Protein AF-A0AAX1XFW9-F1 (afdb_monomer)

Mean predicted aligned error: 7.11 Å

Sequence (171 aa):
MSIEESLFKTEEEKEMAAGIVKSFIKSVIGYGGVDIKGLSDEEASVKIKEYLEEFLNSEQEINMIIDHKDTLLEEARRLVSENKTDLALVTYATWWEHWINGVLESKLYRKEITGKEFKQVITSLNNRAKTSWFLKLIELPPFDKTHLEVMTKLAEKRNSFVHYKYPYIPI

Organism: NCBI:txid50719

Structure (mmCIF, N/CA/C/O backbone):
data_AF-A0AAX1XFW9-F1
#
_entry.id   AF-A0AAX1XFW9-F1
#
loop_
_atom_site.group_PDB
_atom_site.id
_atom_site.type_symbol
_atom_site.label_atom_id
_atom_site.label_alt_id
_atom_site.label_comp_id
_atom_site.label_asym_id
_atom_site.label_entity_id
_atom_site.label_seq_id
_atom_site.pdbx_PDB_ins_code
_atom_site.Cartn_x
_atom_site.Cartn_y
_atom_site.Cartn_z
_atom_site.occupancy
_atom_site.B_iso_or_equiv
_atom_site.auth_seq_id
_atom_site.auth_comp_id
_atom_site.auth_asym_id
_atom_site.auth_atom_id
_atom_site.pdbx_PDB_model_num
ATOM 1 N N . MET A 1 1 ? -30.969 30.687 12.385 1.00 38.41 1 MET A N 1
ATOM 2 C CA . MET A 1 1 ? -30.525 30.704 10.975 1.00 38.41 1 MET A CA 1
ATOM 3 C C . MET A 1 1 ? -29.592 29.524 10.796 1.00 38.41 1 MET A C 1
ATOM 5 O O . MET A 1 1 ? -28.480 29.580 11.298 1.00 38.41 1 MET A O 1
ATOM 9 N N . SER A 1 2 ? -30.089 28.423 10.230 1.00 43.78 2 SER A N 1
ATOM 10 C CA . SER A 1 2 ? -29.329 27.183 10.051 1.00 43.78 2 SER A CA 1
ATOM 11 C C . SER A 1 2 ? -28.334 27.351 8.906 1.00 43.78 2 SER A C 1
ATOM 13 O O . SER A 1 2 ? -28.733 27.439 7.747 1.00 43.78 2 SER A O 1
ATOM 15 N N . ILE A 1 3 ? -27.045 27.403 9.231 1.00 45.72 3 ILE A N 1
ATOM 16 C CA . ILE A 1 3 ? -25.953 27.311 8.256 1.00 45.72 3 ILE A CA 1
ATOM 17 C C . ILE A 1 3 ? -25.759 25.825 7.922 1.00 45.72 3 ILE A C 1
ATOM 19 O O . ILE A 1 3 ? -24.734 25.229 8.213 1.00 45.72 3 ILE A O 1
ATOM 23 N N . GLU A 1 4 ? -26.793 25.210 7.362 1.00 49.50 4 GLU A N 1
ATOM 24 C CA . GLU A 1 4 ? -26.686 23.934 6.652 1.00 49.50 4 GLU A CA 1
ATOM 25 C C . GLU A 1 4 ? -27.139 24.183 5.211 1.00 49.50 4 GLU A C 1
ATOM 27 O O . GLU A 1 4 ? -27.990 23.499 4.650 1.00 49.50 4 GLU A O 1
ATOM 32 N N . GLU A 1 5 ? -26.573 25.222 4.587 1.00 56.88 5 GLU A N 1
ATOM 33 C CA . GLU A 1 5 ? -26.343 25.104 3.153 1.00 56.88 5 GLU A CA 1
ATOM 34 C C . GLU A 1 5 ? -25.437 23.889 2.981 1.00 56.88 5 GLU A C 1
ATOM 36 O O . GLU A 1 5 ? -24.389 23.812 3.621 1.00 56.88 5 GLU A O 1
ATOM 41 N N . SER A 1 6 ? -25.868 22.925 2.169 1.00 64.75 6 SER A N 1
ATOM 42 C CA . SER A 1 6 ? -25.062 21.752 1.851 1.00 64.75 6 SER A CA 1
ATOM 43 C C . SER A 1 6 ? -23.637 22.197 1.509 1.00 64.75 6 SER A C 1
ATOM 45 O O . SER A 1 6 ? -23.433 22.933 0.541 1.00 64.75 6 SER A O 1
ATOM 47 N N . LEU A 1 7 ? -22.668 21.786 2.337 1.00 71.38 7 LEU A N 1
ATOM 48 C CA . LEU A 1 7 ? -21.240 22.078 2.155 1.00 71.38 7 LEU A CA 1
ATOM 49 C C . LEU A 1 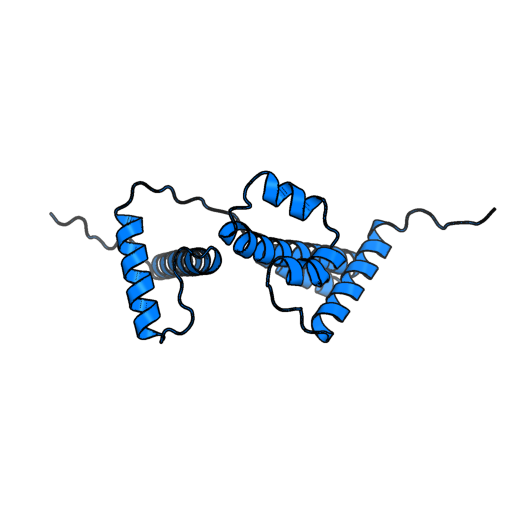7 ? -20.735 21.630 0.772 1.00 71.38 7 LEU A C 1
ATOM 51 O O . LEU A 1 7 ? -19.746 22.170 0.289 1.00 71.38 7 LEU A O 1
ATOM 55 N N . PHE A 1 8 ? -21.436 20.684 0.140 1.00 83.44 8 PHE A N 1
ATOM 56 C CA . PHE A 1 8 ? -21.168 20.163 -1.196 1.00 83.44 8 PHE A CA 1
ATOM 57 C C . PHE A 1 8 ? -22.325 20.537 -2.130 1.00 83.44 8 PHE A C 1
ATOM 59 O O . PHE A 1 8 ? -23.408 19.949 -2.095 1.00 83.44 8 PHE A O 1
ATOM 66 N N . LYS A 1 9 ? -22.100 21.551 -2.959 1.00 85.56 9 LYS A N 1
ATOM 67 C CA . LYS A 1 9 ? -23.082 22.146 -3.868 1.00 85.56 9 LYS A CA 1
ATOM 68 C C . LYS A 1 9 ? -23.113 21.438 -5.224 1.00 85.56 9 LYS A C 1
ATOM 70 O O . LYS A 1 9 ? -24.143 21.489 -5.897 1.00 85.56 9 LYS A O 1
ATOM 75 N N . THR A 1 10 ? -22.033 20.764 -5.618 1.00 90.88 10 THR A N 1
ATOM 76 C CA . THR A 1 10 ? -21.936 20.018 -6.884 1.00 90.88 10 THR A CA 1
ATOM 77 C C . THR A 1 10 ? -21.840 18.504 -6.665 1.00 90.88 10 THR A C 1
ATOM 79 O O . THR A 1 10 ? -21.495 18.035 -5.581 1.00 90.88 10 THR A O 1
ATOM 82 N N . GLU A 1 11 ? -22.148 17.713 -7.698 1.00 88.81 11 GLU A N 1
ATOM 83 C CA . GLU A 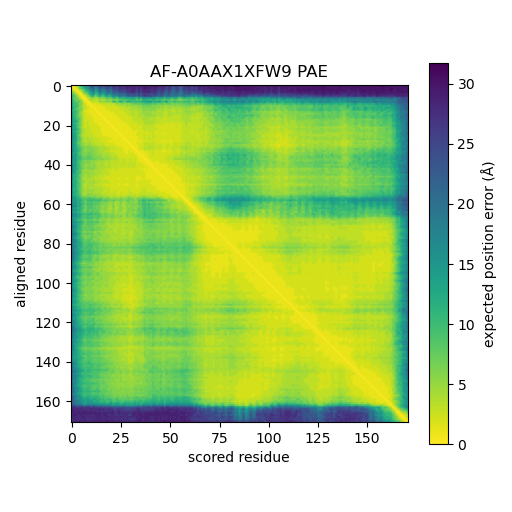1 11 ? -21.918 16.259 -7.654 1.00 88.81 11 GLU A CA 1
ATOM 84 C C . GLU A 1 11 ? -20.423 15.919 -7.580 1.00 88.81 11 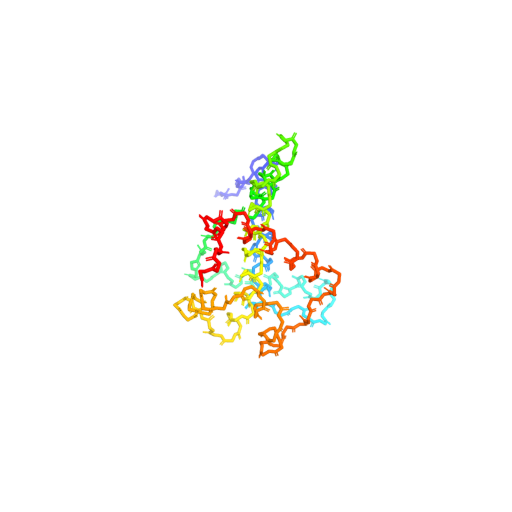GLU A C 1
ATOM 86 O O . GLU A 1 11 ? -20.044 15.014 -6.847 1.00 88.81 11 GLU A O 1
ATOM 91 N N . GLU A 1 12 ? -19.564 16.701 -8.238 1.00 89.06 12 GLU A N 1
ATOM 92 C CA . GLU A 1 12 ? -18.104 16.548 -8.165 1.00 89.06 12 GLU A CA 1
ATOM 93 C C . GLU A 1 12 ? -17.583 16.721 -6.726 1.00 89.06 12 GLU A C 1
ATOM 95 O O . GLU A 1 12 ? -16.775 15.929 -6.242 1.00 89.06 12 GLU A O 1
ATOM 100 N N . GLU A 1 13 ? -18.102 17.708 -5.993 1.00 88.88 13 GLU A N 1
ATOM 101 C CA . GLU A 1 13 ? -17.765 17.934 -4.585 1.00 88.88 13 GLU A CA 1
ATOM 102 C C . GLU A 1 13 ? -18.219 16.770 -3.687 1.00 88.88 13 GLU A C 1
ATOM 104 O O . GLU A 1 13 ? -17.491 16.363 -2.777 1.00 88.88 13 GLU A O 1
ATOM 109 N N . LYS A 1 14 ? -19.395 16.186 -3.958 1.00 88.81 14 LYS A N 1
ATOM 110 C CA . LYS A 1 14 ? -19.887 15.000 -3.236 1.00 88.81 14 LYS A CA 1
ATOM 111 C C . LYS A 1 14 ? -19.049 13.760 -3.536 1.00 88.81 14 LYS A C 1
ATOM 113 O O . LYS A 1 14 ? -18.741 12.999 -2.618 1.00 88.81 14 LYS A O 1
ATOM 118 N N . GLU A 1 15 ? -18.663 13.555 -4.794 1.00 89.94 15 GLU A N 1
ATOM 119 C CA . GLU A 1 15 ? -17.778 12.459 -5.199 1.00 89.94 15 GLU A CA 1
ATOM 120 C C . GLU A 1 15 ? -16.405 12.581 -4.533 1.00 89.94 15 GLU A C 1
ATOM 122 O O . GLU A 1 15 ? -15.885 11.598 -3.995 1.00 89.94 15 GLU A O 1
ATOM 127 N N . MET A 1 16 ? -15.850 13.795 -4.483 1.00 87.62 16 MET A N 1
ATOM 128 C CA . MET A 1 16 ? -14.600 14.078 -3.780 1.00 87.62 16 MET A CA 1
ATOM 129 C C . MET A 1 16 ? -14.715 13.758 -2.283 1.00 87.62 16 MET A C 1
ATOM 131 O O . MET A 1 16 ? -13.863 13.050 -1.738 1.00 87.62 16 MET A O 1
ATOM 135 N N . ALA A 1 17 ? -15.786 14.206 -1.622 1.00 89.50 17 ALA A N 1
ATOM 136 C CA . ALA A 1 17 ? -16.035 13.914 -0.210 1.00 89.50 17 ALA A CA 1
ATOM 137 C C . ALA A 1 17 ? -16.149 12.404 0.056 1.00 89.50 17 ALA A C 1
ATOM 139 O O . ALA A 1 17 ? -15.506 11.877 0.969 1.00 89.50 17 ALA A O 1
ATOM 140 N N . ALA A 1 18 ? -16.899 11.681 -0.780 1.00 89.88 18 ALA A N 1
ATOM 141 C CA . ALA A 1 18 ? -17.015 10.228 -0.696 1.00 89.88 18 ALA A CA 1
ATOM 142 C C . ALA A 1 18 ? -15.655 9.531 -0.890 1.00 89.88 18 ALA A C 1
ATOM 144 O O . ALA A 1 18 ? -15.343 8.563 -0.190 1.00 89.88 18 ALA A O 1
ATOM 145 N N . GLY A 1 19 ? -14.817 10.038 -1.799 1.00 89.75 19 GLY A N 1
ATOM 146 C CA . GLY A 1 19 ? -13.451 9.562 -2.018 1.00 89.75 19 GLY A CA 1
ATOM 147 C C . GLY A 1 19 ? -12.546 9.731 -0.792 1.00 89.75 19 GLY A C 1
ATOM 148 O O . GLY A 1 19 ? -11.804 8.806 -0.440 1.00 89.75 19 GLY A O 1
ATOM 149 N N . ILE A 1 20 ? -12.647 10.874 -0.105 1.00 89.06 20 ILE A N 1
ATOM 150 C CA . ILE A 1 20 ? -11.911 11.154 1.137 1.00 89.06 20 ILE A CA 1
ATOM 151 C C . ILE A 1 20 ? -12.368 10.208 2.250 1.00 89.06 20 ILE A C 1
ATOM 153 O O . ILE A 1 20 ? -11.534 9.524 2.846 1.00 89.06 20 ILE A O 1
ATOM 157 N N . VAL A 1 21 ? -13.680 10.090 2.481 1.00 90.69 21 VAL A N 1
ATOM 158 C CA . VAL A 1 21 ? -14.246 9.198 3.510 1.00 90.69 21 VAL A CA 1
ATOM 159 C C . VAL A 1 21 ? -13.839 7.747 3.256 1.00 90.69 21 VAL A C 1
ATOM 161 O O . VAL A 1 21 ? -13.377 7.055 4.162 1.00 90.69 21 VAL A O 1
ATOM 164 N N . LYS A 1 22 ? -13.919 7.283 2.005 1.00 92.19 22 LYS A N 1
ATOM 165 C CA . LYS A 1 22 ? -13.488 5.933 1.621 1.00 92.19 22 LYS A CA 1
ATOM 166 C C . LYS A 1 22 ? -12.004 5.696 1.907 1.00 92.19 22 LYS A C 1
ATOM 168 O O . LYS A 1 22 ? -11.640 4.618 2.378 1.00 92.19 22 LYS A O 1
ATOM 173 N N . SER A 1 23 ? -11.148 6.671 1.608 1.00 90.00 23 SER A N 1
ATOM 174 C CA . SER A 1 23 ? -9.708 6.583 1.880 1.00 90.00 23 SER A CA 1
ATOM 175 C C . SER A 1 23 ? -9.419 6.553 3.379 1.00 90.00 23 SER A C 1
ATOM 177 O O . SER A 1 23 ? -8.624 5.728 3.830 1.00 90.00 23 SER A O 1
ATOM 179 N N . PHE A 1 24 ? -10.127 7.373 4.157 1.00 91.12 24 PHE A N 1
ATOM 180 C CA . PHE A 1 24 ? -10.032 7.382 5.612 1.00 91.12 24 PHE A CA 1
ATOM 181 C C . PHE A 1 24 ? -10.425 6.026 6.215 1.00 91.12 24 PHE A C 1
ATOM 183 O O . PHE A 1 24 ? -9.632 5.430 6.939 1.00 91.12 24 PHE A O 1
ATOM 190 N N . ILE A 1 25 ? -11.586 5.476 5.836 1.00 92.88 25 ILE A N 1
ATOM 191 C CA . ILE A 1 25 ? -12.070 4.168 6.316 1.00 92.88 25 ILE A CA 1
ATOM 192 C C . ILE A 1 25 ? -11.056 3.057 6.014 1.00 92.88 25 ILE A C 1
ATOM 194 O O . ILE A 1 25 ? -10.714 2.265 6.894 1.00 92.88 25 ILE A O 1
ATOM 198 N N . LYS A 1 26 ? -10.530 3.009 4.782 1.00 91.38 26 LYS A N 1
ATOM 199 C CA . LYS A 1 26 ? -9.490 2.038 4.405 1.00 91.38 26 LYS A CA 1
ATOM 200 C C . LYS A 1 26 ? -8.255 2.152 5.293 1.00 91.38 26 LYS A C 1
ATOM 202 O O . LYS A 1 26 ? -7.702 1.127 5.686 1.00 91.38 26 LYS A O 1
ATOM 207 N N . SER A 1 27 ? -7.834 3.379 5.592 1.00 90.38 27 SER A N 1
ATOM 208 C CA . SER A 1 27 ? -6.683 3.648 6.448 1.00 90.38 27 SER A CA 1
ATOM 209 C C . SER A 1 27 ? -6.939 3.150 7.871 1.00 90.38 27 SER A C 1
ATOM 211 O O . SER A 1 27 ? -6.193 2.313 8.371 1.00 90.38 27 SER A O 1
ATOM 213 N N . VAL A 1 28 ? -8.056 3.549 8.484 1.00 91.12 28 VAL A N 1
ATOM 214 C CA . VAL A 1 28 ? -8.447 3.130 9.840 1.00 91.12 28 VAL A CA 1
ATOM 215 C C . VAL A 1 28 ? -8.475 1.609 9.975 1.00 91.12 28 VAL A C 1
ATOM 217 O O . VAL A 1 28 ? -7.893 1.055 10.909 1.00 91.12 28 VAL A O 1
ATOM 220 N N . ILE A 1 29 ? -9.087 0.912 9.015 1.00 92.44 29 ILE A N 1
ATOM 221 C CA . ILE A 1 29 ? -9.103 -0.554 8.997 1.00 92.44 29 ILE A CA 1
ATOM 222 C C . ILE A 1 29 ? -7.683 -1.101 8.827 1.00 92.44 29 ILE A C 1
ATOM 224 O O . ILE A 1 29 ? -7.281 -2.012 9.548 1.00 92.44 29 ILE A O 1
ATOM 228 N N . GLY A 1 30 ? -6.904 -0.558 7.888 1.00 89.50 30 GLY A N 1
ATOM 229 C CA . GLY A 1 30 ? -5.542 -0.994 7.572 1.00 89.50 30 GLY A CA 1
ATOM 230 C C . GLY A 1 30 ? -4.585 -0.888 8.760 1.00 89.50 30 GLY A C 1
ATOM 231 O O . GLY A 1 30 ? -3.918 -1.870 9.100 1.00 89.50 30 GLY A O 1
ATOM 232 N N . TYR A 1 31 ? -4.586 0.246 9.453 1.00 90.12 31 TYR A N 1
ATOM 233 C CA . TYR A 1 31 ? -3.756 0.497 10.635 1.00 90.12 31 TYR A CA 1
ATOM 234 C C . TYR A 1 31 ? -4.322 -0.121 11.922 1.00 90.12 31 TYR A C 1
ATOM 236 O O . TYR A 1 31 ? -3.626 -0.160 12.931 1.00 90.12 31 TYR A O 1
ATOM 244 N N . GLY A 1 32 ? -5.528 -0.698 11.877 1.00 89.38 32 GLY A N 1
ATOM 245 C CA . GLY A 1 32 ? -6.120 -1.434 12.995 1.00 89.38 32 GLY A CA 1
ATOM 246 C C . GLY A 1 32 ? -6.897 -0.573 13.990 1.00 89.38 32 GLY A C 1
ATOM 247 O O . GLY A 1 32 ? -7.212 -1.066 15.067 1.00 89.38 32 GLY A O 1
ATOM 248 N N . GLY A 1 33 ? -7.235 0.670 13.633 1.00 88.62 33 GLY A N 1
ATOM 249 C CA . GLY A 1 33 ? -8.136 1.513 14.425 1.00 88.62 33 GLY A CA 1
ATOM 250 C C . GLY A 1 33 ? -9.549 0.931 14.524 1.00 88.62 33 GLY A C 1
ATOM 251 O O . GLY A 1 33 ? -10.204 1.084 15.548 1.00 88.62 33 GLY A O 1
ATOM 252 N N . VAL A 1 34 ? -9.986 0.183 13.503 1.00 92.88 34 VAL A N 1
ATOM 253 C CA . VAL A 1 34 ? -11.220 -0.615 13.539 1.00 92.88 34 VAL A CA 1
ATOM 254 C C . VAL A 1 34 ? -10.929 -2.039 13.075 1.00 92.88 34 VAL A C 1
ATOM 256 O O . VAL A 1 34 ? -10.500 -2.263 11.942 1.00 92.88 34 VAL A O 1
ATOM 259 N N . ASP A 1 35 ? -11.196 -3.017 13.944 1.00 92.50 35 ASP A N 1
ATOM 260 C CA . ASP A 1 35 ? -11.175 -4.432 13.566 1.00 92.50 35 ASP A CA 1
ATOM 261 C C . ASP A 1 35 ? -12.537 -4.868 13.017 1.00 92.50 35 ASP A C 1
ATOM 263 O O . ASP A 1 35 ? -13.534 -4.864 13.744 1.00 92.50 35 ASP A O 1
ATOM 267 N N . ILE A 1 36 ? -12.556 -5.250 11.741 1.00 93.25 36 ILE A N 1
ATOM 268 C CA . ILE A 1 36 ? -13.742 -5.732 11.021 1.00 93.25 36 ILE A CA 1
ATOM 269 C C . ILE A 1 36 ? -13.725 -7.249 10.793 1.00 93.25 36 ILE A C 1
ATOM 271 O O . ILE A 1 36 ? -14.595 -7.794 10.116 1.00 93.25 36 ILE A O 1
ATOM 275 N N . LYS A 1 37 ? -12.704 -7.958 11.288 1.00 91.38 37 LYS A N 1
ATOM 276 C CA . LYS A 1 37 ? -12.531 -9.376 10.982 1.00 91.38 37 LYS A CA 1
ATOM 277 C C . LYS A 1 37 ? -13.655 -10.211 11.600 1.00 91.38 37 LYS A C 1
ATOM 279 O O . LYS A 1 37 ? -13.854 -10.200 12.808 1.00 91.38 37 LYS A O 1
ATOM 284 N N . GLY A 1 38 ? -14.318 -11.010 10.763 1.00 93.31 38 GLY A N 1
ATOM 285 C CA . GLY A 1 38 ? -15.386 -11.917 11.192 1.00 93.31 38 GLY A CA 1
ATOM 286 C C . GLY A 1 38 ? -16.745 -11.247 11.402 1.00 93.31 38 GLY A C 1
ATOM 287 O O . GLY A 1 38 ? -17.663 -11.931 11.839 1.00 93.31 38 GLY A O 1
ATOM 288 N N . LEU A 1 39 ? -16.867 -9.955 11.087 1.00 95.25 39 LEU A N 1
ATOM 289 C CA . LEU A 1 39 ? -18.134 -9.227 11.103 1.00 95.25 39 LEU A CA 1
ATOM 290 C C . LEU A 1 39 ? -18.858 -9.363 9.757 1.00 95.25 39 LEU A C 1
ATOM 292 O O . LEU A 1 39 ? -18.216 -9.520 8.715 1.00 95.25 39 LEU A O 1
ATOM 296 N N . SER A 1 40 ? -20.185 -9.273 9.790 1.00 96.50 40 SER A N 1
ATOM 297 C CA . SER A 1 40 ? -21.012 -8.989 8.611 1.00 96.50 40 SER A CA 1
ATOM 298 C C . SER A 1 40 ? -20.805 -7.555 8.110 1.00 96.50 40 SER A C 1
ATOM 300 O O . SER A 1 40 ? -20.247 -6.708 8.815 1.00 96.50 40 SER A O 1
ATOM 302 N N . ASP A 1 41 ? -21.273 -7.266 6.895 1.00 94.06 41 ASP A N 1
ATOM 303 C CA . ASP A 1 41 ? -21.177 -5.926 6.307 1.00 94.06 41 ASP A CA 1
ATOM 304 C C . ASP A 1 41 ? -21.955 -4.892 7.1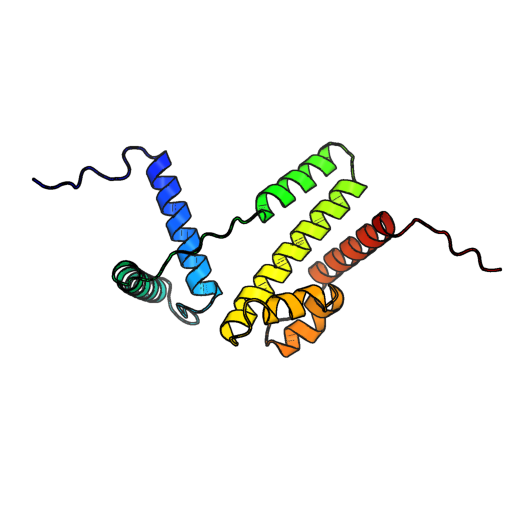41 1.00 94.06 41 ASP A C 1
ATOM 306 O O . ASP A 1 41 ? -21.485 -3.766 7.334 1.00 94.06 41 ASP A O 1
ATOM 310 N N . GLU A 1 42 ? -23.109 -5.274 7.696 1.00 95.81 42 GLU A N 1
ATOM 311 C CA . GLU A 1 42 ? -23.909 -4.429 8.582 1.00 95.81 42 GLU A CA 1
ATOM 312 C C . GLU A 1 42 ? -23.176 -4.126 9.897 1.00 95.81 42 GLU A C 1
ATOM 314 O O . GLU A 1 42 ? -23.064 -2.964 10.290 1.00 95.81 42 GLU A O 1
ATOM 319 N N . GLU A 1 43 ? -22.623 -5.147 10.558 1.00 95.81 43 GLU A N 1
ATOM 320 C CA . GLU A 1 43 ? -21.872 -4.988 11.812 1.00 95.81 43 GLU A CA 1
ATOM 321 C C . GLU A 1 43 ? -20.601 -4.152 11.615 1.00 95.81 43 GLU A C 1
ATOM 323 O O . GLU A 1 43 ? -20.300 -3.264 12.417 1.00 95.81 43 GLU A O 1
ATOM 328 N N . ALA A 1 44 ? -19.865 -4.398 10.527 1.00 94.50 44 ALA A N 1
ATOM 329 C CA . ALA A 1 44 ? -18.695 -3.606 10.172 1.00 94.50 44 ALA A CA 1
ATOM 330 C C . ALA A 1 44 ? -19.072 -2.139 9.924 1.00 94.50 44 ALA A C 1
ATOM 332 O O . ALA A 1 44 ? -18.374 -1.239 10.393 1.00 94.50 44 ALA A O 1
ATOM 333 N N . SER A 1 45 ? -20.192 -1.891 9.240 1.00 94.12 45 SER A N 1
ATOM 334 C CA . SER A 1 45 ? -20.683 -0.538 8.958 1.00 94.12 45 SER A CA 1
ATOM 335 C C . SER A 1 45 ? -21.038 0.228 10.231 1.00 94.12 45 SER A C 1
ATOM 337 O O . SER A 1 45 ? -20.666 1.396 10.353 1.00 94.12 45 SER A O 1
ATOM 339 N N . VAL A 1 46 ? -21.705 -0.420 11.194 1.00 95.94 46 VAL A N 1
ATOM 340 C CA . VAL A 1 46 ? -22.008 0.185 12.504 1.00 95.94 46 VAL A CA 1
ATOM 341 C C . VAL A 1 46 ? -20.717 0.577 13.219 1.00 95.94 46 VAL A C 1
ATOM 343 O O . VAL A 1 46 ? -20.551 1.735 13.590 1.00 95.94 46 VAL A O 1
ATOM 346 N N . LYS A 1 47 ? -19.758 -0.347 13.312 1.00 95.62 47 LYS A N 1
ATOM 347 C CA . LYS A 1 47 ? -18.494 -0.118 14.022 1.00 95.62 47 LYS A CA 1
ATOM 348 C C . LYS A 1 47 ? -17.635 0.980 13.387 1.00 95.62 47 LYS A C 1
ATOM 350 O O . LYS A 1 47 ? -17.003 1.768 14.083 1.00 95.62 47 LYS A O 1
ATOM 355 N N . ILE A 1 48 ? -17.608 1.046 12.054 1.00 95.25 48 ILE A N 1
ATOM 356 C CA . ILE A 1 48 ? -16.926 2.122 11.322 1.00 95.25 48 ILE A CA 1
ATOM 357 C C . ILE A 1 48 ? -17.591 3.467 11.618 1.00 95.25 48 ILE A C 1
ATOM 359 O O . ILE A 1 48 ? -16.890 4.455 11.824 1.00 95.25 48 ILE A O 1
ATOM 363 N N . LYS A 1 49 ? -18.927 3.517 11.644 1.00 94.06 49 LYS A N 1
ATOM 364 C CA . LYS A 1 49 ? -19.668 4.746 11.930 1.00 94.06 49 LYS A CA 1
ATOM 365 C C . LYS A 1 49 ? -19.401 5.251 13.349 1.00 94.06 49 LYS A C 1
ATOM 367 O O . LYS A 1 49 ? -19.106 6.430 13.501 1.00 94.06 49 LYS A O 1
ATOM 372 N N . GLU A 1 50 ? -19.446 4.370 14.345 1.00 94.38 50 GLU A N 1
ATOM 373 C CA . GLU A 1 50 ? -19.120 4.705 15.739 1.00 94.38 50 GLU A CA 1
ATOM 374 C C . GLU A 1 50 ? -17.710 5.300 15.847 1.00 94.38 50 GLU A C 1
ATOM 376 O O . GLU A 1 50 ? -17.534 6.385 16.394 1.00 94.38 50 GLU A O 1
ATOM 381 N N . TYR A 1 51 ? -16.718 4.657 15.219 1.00 93.62 51 TYR A N 1
ATOM 382 C CA . TYR A 1 51 ? -15.350 5.175 15.185 1.00 93.62 51 TYR A CA 1
ATOM 383 C C . TYR A 1 51 ? -15.253 6.552 14.513 1.00 93.62 51 TYR A C 1
ATOM 385 O O . TYR A 1 51 ? -14.524 7.422 14.982 1.00 93.62 51 TYR A O 1
ATOM 393 N N . LEU A 1 52 ? -15.966 6.768 13.401 1.00 91.44 52 LEU A N 1
ATOM 394 C CA . LEU A 1 52 ? -15.979 8.062 12.713 1.00 91.44 52 LEU A CA 1
ATOM 395 C C . LEU A 1 52 ? -16.584 9.160 13.590 1.00 91.44 52 LEU A C 1
ATOM 397 O O . LEU A 1 52 ? -16.043 10.260 13.629 1.00 91.44 52 LEU A O 1
ATOM 401 N N . GLU A 1 53 ? -17.681 8.876 14.290 1.00 92.19 53 GLU A N 1
ATOM 402 C CA . GLU A 1 53 ? -18.310 9.825 15.210 1.00 92.19 53 GLU A CA 1
ATOM 403 C C . GLU A 1 53 ? -17.379 10.160 16.383 1.00 92.19 53 GLU A C 1
ATOM 405 O O . GLU A 1 53 ? -17.208 11.333 16.710 1.00 92.19 53 GLU A O 1
ATOM 410 N N . GLU A 1 54 ? -16.715 9.167 16.978 1.00 92.25 54 GLU A N 1
ATOM 411 C CA . GLU A 1 54 ? -15.706 9.395 18.019 1.00 92.25 54 GLU A CA 1
ATOM 412 C C . GLU A 1 54 ? -14.530 10.231 17.504 1.00 92.25 54 GLU A C 1
ATOM 414 O O . GLU A 1 54 ? -14.120 11.192 18.154 1.00 92.25 54 GLU A O 1
ATOM 419 N N . PHE A 1 55 ? -14.020 9.907 16.314 1.00 90.69 55 PHE A N 1
ATOM 420 C CA . PHE A 1 55 ? -12.919 10.631 15.688 1.00 90.69 55 PHE A CA 1
ATOM 421 C C . PHE A 1 55 ? -13.281 12.094 15.406 1.00 90.69 55 PHE A C 1
ATOM 423 O O . PHE A 1 55 ? -12.505 12.986 15.740 1.00 90.69 55 PHE A O 1
ATOM 430 N N . LEU A 1 56 ? -14.466 12.358 14.847 1.00 89.00 56 LEU A N 1
ATOM 431 C CA . LEU A 1 56 ? -14.947 13.715 14.556 1.00 89.00 56 LEU A CA 1
ATOM 432 C C . LEU A 1 56 ? -15.151 14.561 15.818 1.00 89.00 56 LEU A C 1
ATOM 434 O O . LEU A 1 56 ? -15.008 15.779 15.764 1.00 89.00 56 LEU A O 1
ATOM 438 N N . ASN A 1 57 ? -15.485 13.922 16.941 1.00 91.38 57 ASN A N 1
ATOM 439 C CA . ASN A 1 57 ? -15.611 14.579 18.242 1.00 91.38 57 ASN A CA 1
ATOM 440 C C . ASN A 1 57 ? -14.275 14.680 18.998 1.00 91.38 57 ASN A C 1
ATOM 442 O O . ASN A 1 57 ? -14.220 15.278 20.073 1.00 91.38 57 ASN A O 1
ATOM 446 N N . SER A 1 58 ? -13.208 14.085 18.466 1.00 89.12 58 SER A N 1
ATOM 447 C CA . SER A 1 58 ? -11.871 14.155 19.043 1.00 89.12 58 SER A CA 1
ATOM 448 C C . SER A 1 58 ? -11.093 15.360 18.506 1.00 89.12 58 SER A C 1
ATOM 450 O O . SER A 1 58 ? -11.329 15.830 17.398 1.00 89.12 58 SER A O 1
ATOM 452 N N . GLU A 1 59 ? -10.102 15.832 19.264 1.00 86.62 59 GLU A N 1
ATOM 453 C CA . GLU A 1 59 ? -9.139 16.844 18.793 1.00 86.62 59 GLU A CA 1
ATOM 454 C C . GLU A 1 59 ? -7.979 16.219 17.987 1.00 86.62 59 GLU A C 1
ATOM 456 O O . GLU A 1 59 ? -6.902 16.804 17.876 1.00 86.62 59 GLU A O 1
ATOM 461 N N . GLN A 1 60 ? -8.147 14.999 17.461 1.00 82.44 60 GLN A N 1
ATOM 462 C CA . GLN A 1 60 ? -7.086 14.330 16.713 1.00 82.44 60 GLN A CA 1
ATOM 463 C C . GLN A 1 60 ? -6.869 14.982 15.345 1.00 82.44 60 GLN A C 1
ATOM 465 O O . GLN A 1 60 ? -7.801 15.219 14.579 1.00 82.44 60 GLN A O 1
ATOM 470 N N . GLU A 1 61 ? -5.604 15.227 15.010 1.00 80.44 61 GLU A N 1
ATOM 471 C CA . GLU A 1 61 ? -5.232 15.797 13.719 1.00 80.44 61 GLU A CA 1
ATOM 472 C C . GLU A 1 61 ? -5.268 14.747 12.598 1.00 80.44 61 GLU A C 1
ATOM 474 O O . GLU A 1 61 ? -4.779 13.621 12.736 1.00 80.44 61 GLU A O 1
ATOM 479 N N . ILE A 1 62 ? -5.798 15.145 11.438 1.00 80.94 62 ILE A N 1
ATOM 480 C CA . ILE A 1 62 ? -5.744 14.340 10.216 1.00 80.94 62 ILE A CA 1
ATOM 481 C C . ILE A 1 62 ? -4.386 14.552 9.546 1.00 80.94 62 ILE A C 1
ATOM 483 O O . ILE A 1 62 ? -4.109 15.609 8.980 1.00 80.94 62 ILE A O 1
ATOM 487 N N . ASN A 1 63 ? -3.564 13.505 9.533 1.00 79.12 63 ASN A N 1
ATOM 488 C CA . ASN A 1 63 ? -2.327 13.484 8.761 1.00 79.12 63 ASN A CA 1
ATOM 489 C C . ASN A 1 63 ? -2.597 13.005 7.330 1.00 79.12 63 ASN A C 1
ATOM 491 O O . ASN A 1 63 ? -2.861 11.825 7.096 1.00 79.12 63 ASN A O 1
ATOM 495 N N . MET A 1 64 ? -2.515 13.918 6.360 1.00 78.44 64 MET A N 1
ATOM 496 C CA . MET A 1 64 ? -2.645 13.578 4.942 1.00 78.44 64 MET A CA 1
ATOM 497 C C . MET A 1 64 ? -1.310 13.093 4.367 1.00 78.44 64 MET A C 1
ATOM 499 O O . MET A 1 64 ? -0.299 13.790 4.442 1.00 78.44 64 MET A O 1
ATOM 503 N N . ILE A 1 65 ? -1.325 11.913 3.746 1.00 79.88 65 ILE A N 1
ATOM 504 C CA . ILE A 1 65 ? -0.181 11.338 3.029 1.00 79.88 65 ILE A CA 1
ATOM 505 C C . ILE A 1 65 ? -0.516 11.316 1.539 1.00 79.88 65 ILE A C 1
ATOM 507 O O . ILE A 1 65 ? -1.576 10.834 1.142 1.00 79.88 65 ILE A O 1
ATOM 511 N N . ILE A 1 66 ? 0.395 11.826 0.710 1.00 78.69 66 ILE A N 1
ATOM 512 C CA . ILE A 1 66 ? 0.243 11.792 -0.746 1.00 78.69 66 ILE A CA 1
ATOM 513 C C . ILE A 1 66 ? 0.675 10.417 -1.256 1.00 78.69 66 ILE A C 1
ATOM 515 O O . ILE A 1 66 ? 1.829 10.013 -1.102 1.00 78.69 66 ILE A O 1
ATOM 519 N N . ASP A 1 67 ? -0.259 9.704 -1.879 1.00 82.06 67 ASP A N 1
ATOM 520 C CA . ASP A 1 67 ? -0.017 8.402 -2.487 1.00 82.06 67 ASP A CA 1
ATOM 521 C C . ASP A 1 67 ? 0.309 8.546 -3.979 1.00 82.06 67 ASP A C 1
ATOM 523 O O . ASP A 1 67 ? -0.550 8.873 -4.792 1.00 82.06 67 ASP A O 1
ATOM 527 N N . HIS A 1 68 ? 1.559 8.275 -4.353 1.00 86.25 68 HIS A N 1
ATOM 528 C CA . HIS A 1 68 ? 2.007 8.342 -5.747 1.00 86.25 68 HIS A CA 1
ATOM 529 C C . HIS A 1 68 ? 1.851 7.021 -6.514 1.00 86.25 68 HIS A C 1
ATOM 531 O O . HIS A 1 68 ? 2.303 6.925 -7.657 1.00 86.25 68 HIS A O 1
ATOM 537 N N . LYS A 1 69 ? 1.256 5.976 -5.916 1.00 90.38 69 LYS A N 1
ATOM 538 C CA . LYS A 1 69 ? 1.154 4.659 -6.564 1.00 90.38 69 LYS A CA 1
ATOM 539 C C . LYS A 1 69 ? 0.392 4.722 -7.889 1.00 90.38 69 LYS A C 1
ATOM 541 O O . LYS A 1 69 ? 0.874 4.165 -8.870 1.00 90.38 69 LYS A O 1
ATOM 546 N N . ASP A 1 70 ? -0.739 5.411 -7.961 1.00 90.19 70 ASP A N 1
ATOM 547 C CA . ASP A 1 70 ? -1.516 5.455 -9.207 1.00 90.19 70 ASP A CA 1
ATOM 548 C C . ASP A 1 70 ? -0.755 6.195 -10.314 1.00 90.19 70 ASP A C 1
ATOM 550 O O . ASP A 1 70 ? -0.590 5.659 -11.409 1.00 90.19 70 ASP A O 1
ATOM 554 N N . THR A 1 71 ? -0.142 7.336 -9.986 1.00 93.19 71 THR A N 1
ATOM 555 C CA . THR A 1 71 ? 0.715 8.088 -10.915 1.00 93.19 71 THR A CA 1
ATOM 556 C C . THR A 1 71 ? 1.890 7.252 -11.429 1.00 93.19 71 THR A C 1
ATOM 558 O O . THR A 1 71 ? 2.180 7.255 -12.622 1.00 93.19 71 THR A O 1
ATOM 561 N N . LEU A 1 72 ? 2.568 6.499 -10.555 1.00 95.19 72 LEU A N 1
ATOM 562 C CA . LEU A 1 72 ? 3.668 5.618 -10.960 1.00 95.19 72 LEU A CA 1
ATOM 563 C C . LEU A 1 72 ? 3.191 4.494 -11.884 1.00 95.19 72 LEU A C 1
ATOM 565 O O . LEU A 1 72 ? 3.889 4.130 -12.830 1.00 95.19 72 LEU A O 1
ATOM 569 N N . LEU A 1 73 ? 2.012 3.932 -11.622 1.00 95.62 73 LEU A N 1
ATOM 570 C CA . LEU A 1 73 ? 1.464 2.855 -12.437 1.00 95.62 73 LEU A CA 1
ATOM 571 C C . LEU A 1 73 ? 1.037 3.349 -13.823 1.00 95.62 73 LEU A C 1
ATOM 573 O O . LEU A 1 73 ? 1.295 2.676 -14.824 1.00 95.62 73 LEU A O 1
ATOM 577 N N . GLU A 1 74 ? 0.398 4.515 -13.886 1.00 96.94 74 GLU A N 1
ATOM 578 C CA . GLU A 1 74 ? 0.051 5.194 -15.135 1.00 96.94 74 GLU A CA 1
ATOM 579 C C . GLU A 1 74 ? 1.299 5.526 -15.949 1.00 96.94 74 GLU A C 1
ATOM 581 O O . GLU A 1 74 ? 1.370 5.200 -17.134 1.00 96.94 74 GLU A O 1
ATOM 586 N N . GLU A 1 75 ? 2.324 6.075 -15.300 1.00 97.69 75 GLU A N 1
ATOM 587 C CA . GLU A 1 75 ? 3.594 6.398 -15.939 1.00 97.69 75 GLU A CA 1
ATOM 588 C C . GLU A 1 75 ? 4.296 5.149 -16.483 1.00 97.69 75 GLU A C 1
ATOM 590 O O . GLU A 1 75 ? 4.766 5.137 -17.621 1.00 97.69 75 GLU A O 1
ATOM 595 N N . ALA A 1 76 ? 4.320 4.055 -15.716 1.00 96.94 76 ALA A N 1
ATOM 596 C CA . ALA A 1 76 ? 4.884 2.792 -16.181 1.00 96.94 76 ALA A CA 1
ATOM 597 C C . ALA A 1 76 ? 4.166 2.287 -17.444 1.00 96.94 76 ALA A C 1
ATOM 599 O O . ALA A 1 76 ? 4.816 1.891 -18.413 1.00 96.94 76 ALA A O 1
ATOM 600 N N . ARG A 1 77 ? 2.828 2.359 -17.471 1.00 97.56 77 ARG A N 1
ATOM 601 C CA . ARG A 1 77 ? 2.011 1.983 -18.639 1.00 97.56 77 ARG A CA 1
ATOM 602 C C . ARG A 1 77 ? 2.265 2.900 -19.836 1.00 97.56 77 ARG A C 1
ATOM 604 O O . ARG A 1 77 ? 2.389 2.410 -20.958 1.00 97.56 77 ARG A O 1
ATOM 611 N N . ARG A 1 78 ? 2.401 4.209 -19.608 1.00 98.31 78 ARG A N 1
ATOM 612 C CA . ARG A 1 78 ? 2.754 5.180 -20.652 1.00 98.31 78 ARG A CA 1
ATOM 613 C C . ARG A 1 78 ? 4.113 4.851 -21.269 1.00 98.31 78 ARG A C 1
ATOM 615 O O . ARG A 1 78 ? 4.222 4.768 -22.490 1.00 98.31 78 ARG A O 1
ATOM 622 N N . LEU A 1 79 ? 5.128 4.567 -20.455 1.00 97.94 79 LEU A N 1
ATOM 623 C CA . LEU A 1 79 ? 6.466 4.194 -20.930 1.00 97.94 79 LEU A CA 1
ATOM 624 C C . LEU A 1 79 ? 6.457 2.909 -21.771 1.00 97.94 79 LEU A C 1
ATOM 626 O O . LEU A 1 79 ? 7.185 2.830 -22.761 1.00 97.94 79 LEU A O 1
ATOM 630 N N . VAL A 1 80 ? 5.602 1.934 -21.435 1.00 97.12 80 VAL A N 1
ATOM 631 C CA . VAL A 1 80 ? 5.371 0.754 -22.289 1.00 97.12 80 VAL A CA 1
ATOM 632 C C . VAL A 1 80 ? 4.814 1.170 -23.650 1.00 97.12 80 VAL A C 1
ATOM 634 O O . VAL A 1 80 ? 5.342 0.737 -24.670 1.00 97.12 80 VAL A O 1
ATOM 637 N N . SER A 1 81 ? 3.794 2.036 -23.682 1.00 97.50 81 SER A N 1
ATOM 638 C CA . SER A 1 81 ? 3.192 2.505 -24.942 1.00 97.50 81 SER A CA 1
ATOM 639 C C . SER A 1 81 ? 4.164 3.300 -25.826 1.00 97.50 81 SER A C 1
ATOM 641 O O . SER A 1 81 ? 4.041 3.296 -27.047 1.00 97.50 81 SER A O 1
ATOM 643 N N . GLU A 1 82 ? 5.178 3.919 -25.220 1.00 97.88 82 GLU A N 1
ATOM 644 C CA . GLU A 1 82 ? 6.246 4.652 -25.907 1.00 97.88 82 GLU A CA 1
ATOM 645 C C . GLU A 1 82 ? 7.447 3.771 -26.292 1.00 97.88 82 GLU A C 1
ATOM 647 O O . GLU A 1 82 ? 8.468 4.292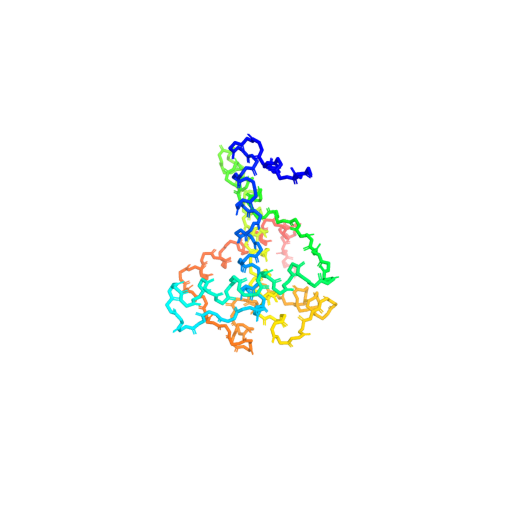 -26.740 1.00 97.88 82 GLU A O 1
ATOM 652 N N . ASN A 1 83 ? 7.361 2.447 -26.106 1.00 96.69 83 ASN A N 1
ATOM 653 C CA . ASN A 1 83 ? 8.458 1.489 -26.307 1.00 96.69 83 ASN A CA 1
ATOM 654 C C . ASN A 1 83 ? 9.719 1.785 -25.466 1.00 96.69 83 ASN A C 1
ATOM 656 O O . ASN A 1 83 ? 10.820 1.345 -25.794 1.00 96.69 83 ASN A O 1
ATOM 660 N N . LYS A 1 84 ? 9.574 2.500 -24.345 1.00 96.19 84 LYS A N 1
ATOM 661 C CA . LYS A 1 84 ? 10.653 2.796 -23.389 1.00 96.19 84 LYS A CA 1
ATOM 662 C C . LYS A 1 84 ? 10.709 1.724 -22.301 1.00 96.19 84 LYS A C 1
ATOM 664 O O . LYS A 1 84 ? 10.540 2.008 -21.115 1.00 96.19 84 LYS A O 1
ATOM 669 N N . THR A 1 85 ? 10.916 0.473 -22.709 1.00 92.56 85 THR A N 1
ATOM 670 C CA . THR A 1 85 ? 10.748 -0.710 -21.847 1.00 92.56 85 THR A CA 1
ATOM 671 C C . THR A 1 85 ? 11.631 -0.694 -20.600 1.00 92.56 85 THR A C 1
ATOM 673 O O . THR A 1 85 ? 11.147 -1.028 -19.522 1.00 92.56 85 THR A O 1
ATOM 676 N N . ASP A 1 86 ? 12.890 -0.268 -20.700 1.00 92.06 86 ASP A N 1
ATOM 677 C CA . ASP A 1 86 ? 13.789 -0.236 -19.539 1.00 92.06 86 ASP A CA 1
ATOM 678 C C . ASP A 1 86 ? 13.326 0.756 -18.467 1.00 92.06 86 ASP A C 1
ATOM 680 O O . ASP A 1 86 ? 13.312 0.442 -17.276 1.00 92.06 86 ASP A O 1
ATOM 684 N N . LEU A 1 87 ? 12.867 1.938 -18.888 1.00 94.38 87 LEU A N 1
ATOM 685 C CA . LEU A 1 87 ? 12.290 2.922 -17.975 1.00 94.38 87 LEU A CA 1
ATOM 686 C C . LEU A 1 87 ? 10.977 2.407 -17.385 1.00 94.38 87 LEU A C 1
ATOM 688 O O . LEU A 1 87 ? 10.762 2.542 -16.185 1.00 94.38 87 LEU A O 1
ATOM 692 N N . ALA A 1 88 ? 10.138 1.749 -18.190 1.00 95.81 88 ALA A N 1
ATOM 693 C CA . ALA A 1 88 ? 8.921 1.120 -17.690 1.00 95.81 88 ALA A CA 1
ATOM 694 C C . ALA A 1 88 ? 9.227 0.073 -16.605 1.00 95.81 88 ALA A C 1
ATOM 696 O O . ALA A 1 88 ? 8.551 0.046 -15.579 1.00 95.81 88 ALA A O 1
ATOM 697 N N . LEU A 1 89 ? 10.265 -0.755 -16.787 1.00 94.25 89 LEU A N 1
ATOM 698 C CA . LEU A 1 89 ? 10.704 -1.744 -15.795 1.00 94.25 89 LEU A CA 1
ATOM 699 C C . LEU A 1 89 ? 11.131 -1.084 -14.481 1.00 94.25 89 LEU A C 1
ATOM 701 O O . LEU A 1 89 ? 10.748 -1.555 -13.410 1.00 94.25 89 LEU A O 1
ATOM 705 N N . VAL A 1 90 ? 11.894 0.011 -14.549 1.00 94.75 90 VAL A N 1
ATOM 706 C CA . VAL A 1 90 ? 12.279 0.782 -13.357 1.00 94.75 90 VAL A CA 1
ATOM 707 C C . VAL A 1 90 ? 11.038 1.333 -12.657 1.00 94.75 90 VAL A C 1
ATOM 709 O O . VAL A 1 90 ? 10.895 1.147 -11.450 1.00 94.75 90 VAL A O 1
ATOM 712 N N . THR A 1 91 ? 10.113 1.944 -13.397 1.00 96.00 91 THR A N 1
ATOM 713 C CA . THR A 1 91 ? 8.903 2.543 -12.822 1.00 96.00 91 THR A CA 1
ATOM 714 C C . THR A 1 91 ? 7.974 1.490 -12.209 1.00 96.00 91 THR A C 1
ATOM 716 O O . THR A 1 91 ? 7.512 1.673 -11.082 1.00 96.00 91 THR A O 1
ATOM 719 N N . TYR A 1 92 ? 7.765 0.344 -12.869 1.00 96.25 92 TYR A N 1
ATOM 720 C CA . TYR A 1 92 ? 7.019 -0.782 -12.293 1.00 96.25 92 TYR A CA 1
ATOM 721 C C . TYR A 1 92 ? 7.682 -1.326 -11.025 1.00 96.25 92 TYR A C 1
ATOM 723 O O . TYR A 1 92 ? 6.989 -1.633 -10.053 1.00 96.25 92 TYR A O 1
ATOM 731 N N . ALA A 1 93 ? 9.014 -1.443 -11.010 1.00 93.94 93 ALA A N 1
ATOM 732 C CA . ALA A 1 93 ? 9.740 -1.906 -9.832 1.00 93.94 93 ALA A CA 1
ATOM 733 C C . ALA A 1 93 ? 9.576 -0.933 -8.653 1.00 93.94 93 ALA A C 1
ATOM 735 O O . ALA A 1 93 ? 9.348 -1.382 -7.531 1.00 93.94 93 ALA A O 1
ATOM 736 N N . THR A 1 94 ? 9.634 0.379 -8.906 1.00 93.69 94 THR A N 1
ATOM 737 C CA . THR A 1 94 ? 9.399 1.422 -7.894 1.00 93.69 94 THR A CA 1
ATOM 738 C C . THR A 1 94 ? 7.972 1.376 -7.358 1.00 93.69 94 THR A C 1
ATOM 740 O O . THR A 1 94 ? 7.772 1.386 -6.144 1.00 93.69 94 THR A O 1
ATOM 743 N N . TRP A 1 95 ? 6.978 1.271 -8.245 1.00 95.44 95 TRP A N 1
ATOM 744 C CA . TRP A 1 95 ? 5.574 1.140 -7.857 1.00 95.44 95 TRP A CA 1
ATOM 745 C C . TRP A 1 95 ? 5.356 -0.040 -6.907 1.00 95.44 95 TRP A C 1
ATOM 747 O O . TRP A 1 95 ? 4.767 0.109 -5.835 1.00 95.44 95 TRP A O 1
ATOM 757 N N . TRP A 1 96 ? 5.881 -1.208 -7.280 1.00 93.12 96 TRP A N 1
ATOM 758 C CA . TRP A 1 96 ? 5.776 -2.411 -6.466 1.00 93.12 96 TRP A CA 1
ATOM 759 C C . TRP A 1 96 ? 6.493 -2.260 -5.121 1.00 93.12 96 TRP A C 1
ATOM 761 O O . TRP A 1 96 ? 5.954 -2.677 -4.096 1.00 93.12 96 TRP A O 1
ATOM 771 N N . GLU A 1 97 ? 7.672 -1.634 -5.100 1.00 91.94 97 GLU A N 1
ATOM 772 C CA . GLU A 1 97 ? 8.421 -1.373 -3.870 1.00 91.94 97 GLU A CA 1
ATOM 773 C C . GLU A 1 97 ? 7.645 -0.454 -2.908 1.00 91.94 97 GLU A C 1
ATOM 775 O O . GLU A 1 97 ? 7.610 -0.696 -1.701 1.00 91.94 97 GLU A O 1
ATOM 780 N N . HIS A 1 98 ? 6.954 0.566 -3.422 1.00 91.88 98 HIS A N 1
ATOM 781 C CA . HIS A 1 98 ? 6.060 1.402 -2.615 1.00 91.88 98 HIS A CA 1
ATOM 782 C C . HIS A 1 98 ? 4.834 0.641 -2.126 1.00 91.88 98 HIS A C 1
ATOM 784 O O . HIS A 1 98 ? 4.438 0.785 -0.969 1.00 91.88 98 HIS A O 1
ATOM 790 N N . TRP A 1 99 ? 4.258 -0.203 -2.979 1.00 92.56 99 TRP A N 1
ATOM 791 C CA . TRP A 1 99 ? 3.123 -1.032 -2.605 1.00 92.56 99 TRP A CA 1
ATOM 792 C C . TRP A 1 99 ? 3.467 -1.989 -1.454 1.00 92.56 99 TRP A C 1
ATOM 794 O O . TRP A 1 99 ? 2.762 -1.996 -0.445 1.00 92.56 99 TRP A O 1
ATOM 804 N N . ILE A 1 100 ? 4.582 -2.730 -1.542 1.00 93.06 100 ILE A N 1
ATOM 805 C CA . ILE A 1 100 ? 5.001 -3.626 -0.452 1.00 93.06 100 ILE A CA 1
ATOM 806 C C . ILE A 1 100 ? 5.342 -2.841 0.814 1.00 93.06 100 ILE A C 1
ATOM 808 O O . ILE A 1 100 ? 4.948 -3.256 1.900 1.00 93.06 100 ILE A O 1
ATOM 812 N N . ASN A 1 101 ? 6.017 -1.692 0.701 1.00 92.94 101 ASN A N 1
ATOM 813 C CA . ASN A 1 101 ? 6.334 -0.872 1.868 1.00 92.94 101 ASN A CA 1
ATOM 814 C C . ASN A 1 101 ? 5.057 -0.403 2.589 1.00 92.94 101 ASN A C 1
ATOM 816 O O . ASN A 1 101 ? 5.040 -0.441 3.813 1.00 92.94 101 ASN A O 1
ATOM 820 N N . GLY A 1 102 ? 3.984 -0.051 1.868 1.00 91.31 102 GLY A N 1
ATOM 821 C CA . GLY A 1 102 ? 2.695 0.305 2.479 1.00 91.31 102 GLY A CA 1
ATOM 822 C C . GLY A 1 102 ? 2.030 -0.859 3.225 1.00 91.31 102 GLY A C 1
ATOM 823 O O . GLY A 1 102 ? 1.530 -0.680 4.332 1.00 91.31 102 GLY A O 1
ATOM 824 N N . VAL A 1 103 ? 2.089 -2.077 2.672 1.00 92.25 103 VAL A N 1
ATOM 825 C CA . VAL A 1 103 ? 1.596 -3.291 3.359 1.00 92.25 103 VAL A CA 1
ATOM 826 C C . VAL A 1 103 ? 2.386 -3.565 4.643 1.00 92.25 103 VAL A C 1
ATOM 828 O O . VAL A 1 103 ? 1.815 -3.926 5.675 1.00 92.25 103 VAL A O 1
ATOM 831 N N . LEU A 1 104 ? 3.712 -3.410 4.587 1.00 94.94 104 LEU A N 1
ATOM 832 C CA . LEU A 1 104 ? 4.571 -3.586 5.756 1.00 94.94 104 LEU A CA 1
ATOM 833 C C . LEU A 1 104 ? 4.305 -2.504 6.804 1.00 94.94 104 LEU A C 1
ATOM 835 O O . LEU A 1 104 ? 4.230 -2.834 7.984 1.00 94.94 104 LEU A O 1
ATOM 839 N N . GLU A 1 105 ? 4.125 -1.251 6.387 1.00 93.38 105 GLU A N 1
ATOM 840 C CA . GLU A 1 105 ? 3.821 -0.130 7.277 1.00 93.38 105 GLU A CA 1
ATOM 841 C C . GLU A 1 105 ? 2.558 -0.396 8.089 1.00 93.38 105 GLU A C 1
ATOM 843 O O . GLU A 1 105 ? 2.608 -0.379 9.317 1.00 93.38 105 GLU A O 1
ATOM 848 N N . SER A 1 106 ? 1.447 -0.734 7.428 1.00 91.56 106 SER A N 1
ATOM 849 C CA . SER A 1 106 ? 0.173 -0.949 8.115 1.00 91.56 106 SER A CA 1
ATOM 850 C C . SER A 1 106 ? 0.240 -2.110 9.110 1.00 91.56 106 SER A C 1
ATOM 852 O O . SER A 1 106 ? -0.374 -2.065 10.175 1.00 91.56 106 SER A O 1
ATOM 854 N N . LYS A 1 107 ? 1.002 -3.167 8.795 1.00 93.81 107 LYS A N 1
ATOM 855 C CA . LYS A 1 107 ? 1.172 -4.316 9.696 1.00 93.81 107 LYS A CA 1
ATOM 856 C C . LYS A 1 107 ? 2.101 -4.010 10.870 1.00 93.81 107 LYS A C 1
ATOM 858 O O . LYS A 1 107 ? 1.821 -4.451 11.983 1.00 93.81 107 LYS A O 1
ATOM 863 N N . LEU A 1 108 ? 3.203 -3.307 10.623 1.00 94.50 108 LEU A N 1
ATOM 864 C CA . LEU A 1 108 ? 4.198 -2.953 11.637 1.00 94.50 108 LEU A CA 1
ATOM 865 C C . LEU A 1 108 ? 3.682 -1.875 12.588 1.00 94.50 108 LEU A C 1
ATOM 867 O O . LEU A 1 108 ? 3.953 -1.957 13.782 1.00 94.50 108 LEU A O 1
ATOM 871 N N . TYR A 1 109 ? 2.853 -0.958 12.092 1.00 92.94 109 TYR A N 1
ATOM 872 C CA . TYR A 1 109 ? 2.158 0.027 12.913 1.00 92.94 109 TYR A CA 1
ATOM 873 C C . TYR A 1 109 ? 1.325 -0.637 14.018 1.00 92.94 109 TYR A C 1
ATOM 875 O O . TYR A 1 109 ? 1.405 -0.241 15.175 1.00 92.94 109 TYR A O 1
ATOM 883 N N . ARG A 1 110 ? 0.611 -1.729 13.705 1.00 90.19 110 ARG A N 1
ATOM 884 C CA . ARG A 1 110 ? -0.140 -2.525 14.701 1.00 90.19 110 ARG A CA 1
ATOM 885 C C . ARG A 1 110 ? 0.744 -3.218 15.745 1.00 90.19 110 ARG A C 1
ATOM 887 O O . ARG A 1 110 ? 0.227 -3.753 16.718 1.00 90.19 110 ARG A O 1
ATOM 894 N N . LYS A 1 111 ? 2.055 -3.279 15.509 1.00 91.56 111 LYS A N 1
ATOM 895 C CA . LYS A 1 111 ? 3.071 -3.779 16.445 1.00 91.56 111 LYS A CA 1
ATOM 896 C C . LYS A 1 111 ? 3.886 -2.627 17.055 1.00 91.56 111 LYS A C 1
ATOM 898 O O . LYS A 1 111 ? 4.986 -2.870 17.530 1.00 91.56 111 LYS A O 1
ATOM 903 N N . GLU A 1 112 ? 3.370 -1.396 16.985 1.00 93.00 112 GLU A N 1
ATOM 904 C CA . GLU A 1 112 ? 3.973 -0.159 17.509 1.00 93.00 112 GLU A CA 1
ATOM 905 C C . GLU A 1 112 ? 5.311 0.245 16.857 1.00 93.00 112 GLU A C 1
ATOM 907 O O . GLU A 1 112 ? 5.956 1.198 17.287 1.00 93.00 112 GLU A O 1
ATOM 912 N N . ILE A 1 113 ? 5.700 -0.402 15.753 1.00 94.06 113 ILE A N 1
ATOM 913 C CA . ILE A 1 113 ? 6.920 -0.081 15.003 1.00 94.06 113 ILE A CA 1
ATOM 914 C C . ILE A 1 113 ? 6.597 1.032 14.005 1.00 94.06 113 ILE A C 1
ATOM 916 O O . ILE A 1 113 ? 5.987 0.793 12.959 1.00 94.06 113 ILE A O 1
ATOM 920 N N . THR A 1 114 ? 7.013 2.261 14.316 1.00 92.69 114 THR A N 1
ATOM 921 C CA . THR A 1 114 ? 6.629 3.469 13.562 1.00 92.69 114 THR A CA 1
ATOM 922 C C . THR A 1 114 ? 7.810 4.415 13.308 1.00 92.69 114 THR A C 1
ATOM 924 O O . THR A 1 114 ? 8.926 4.220 13.797 1.00 92.69 114 THR A O 1
ATOM 927 N N . GLY A 1 115 ? 7.599 5.439 12.471 1.00 89.75 115 GLY A N 1
ATOM 928 C CA . GLY A 1 115 ? 8.550 6.534 12.262 1.00 89.75 115 GLY A CA 1
ATOM 929 C C . GLY A 1 115 ? 9.966 6.075 11.890 1.00 89.75 115 GLY A C 1
ATOM 930 O O . GLY A 1 115 ? 10.198 5.503 10.823 1.00 89.75 115 GLY A O 1
ATOM 931 N N . LYS A 1 116 ? 10.942 6.356 12.765 1.00 94.12 116 LYS A N 1
ATOM 932 C CA . LYS A 1 116 ? 12.360 6.027 12.530 1.00 94.12 116 LYS A CA 1
ATOM 933 C C . LYS A 1 116 ? 12.616 4.521 12.479 1.00 94.12 116 LYS A C 1
ATOM 935 O O . LYS A 1 116 ? 13.435 4.092 11.669 1.00 94.12 116 LYS A O 1
ATOM 940 N N . GLU A 1 117 ? 11.931 3.738 13.305 1.00 94.50 117 GLU A N 1
ATOM 941 C CA .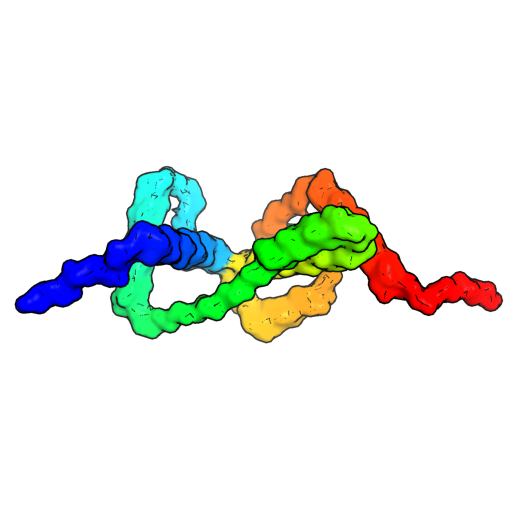 GLU A 1 117 ? 12.107 2.283 13.356 1.00 94.50 117 GLU A CA 1
ATOM 942 C C . GLU A 1 117 ? 11.573 1.636 12.082 1.00 94.50 117 GLU A C 1
ATOM 944 O O . GLU A 1 117 ? 12.277 0.868 11.424 1.00 94.50 117 GLU A O 1
ATOM 949 N N . PHE A 1 118 ? 10.370 2.038 11.661 1.00 94.38 118 PHE A N 1
ATOM 950 C CA . PHE A 1 118 ? 9.812 1.611 10.383 1.00 94.38 118 PHE A CA 1
ATOM 951 C C . PHE A 1 118 ? 10.740 1.975 9.217 1.00 94.38 118 PHE A C 1
ATOM 953 O O . PHE A 1 118 ? 11.055 1.120 8.385 1.00 94.38 118 PHE A O 1
ATOM 960 N N . LYS A 1 119 ? 11.259 3.213 9.195 1.00 94.50 119 LYS A N 1
ATOM 961 C CA . LYS A 1 119 ? 12.228 3.652 8.184 1.00 94.50 119 LYS A CA 1
ATOM 962 C C . LYS A 1 119 ? 13.456 2.741 8.147 1.00 94.50 119 LYS A C 1
ATOM 964 O O . LYS A 1 119 ? 13.851 2.324 7.064 1.00 94.50 119 LYS A O 1
ATOM 969 N N . GLN A 1 120 ? 14.031 2.398 9.300 1.00 94.88 120 GLN A N 1
ATOM 970 C CA . GLN A 1 120 ? 15.178 1.487 9.369 1.00 94.88 120 GLN A CA 1
ATOM 971 C C . GLN A 1 120 ? 14.852 0.104 8.803 1.00 94.88 120 GLN A C 1
ATOM 973 O O . GLN A 1 120 ? 15.664 -0.447 8.057 1.00 94.88 120 GLN A O 1
ATOM 978 N N . VAL A 1 121 ? 13.670 -0.443 9.101 1.00 93.44 121 VAL A N 1
ATOM 979 C CA . VAL A 1 121 ? 13.225 -1.736 8.563 1.00 93.44 121 VAL A CA 1
ATOM 980 C C . VAL A 1 121 ? 13.179 -1.692 7.035 1.00 93.44 121 VAL A C 1
ATOM 982 O O . VAL A 1 121 ? 13.804 -2.522 6.370 1.00 93.44 121 VAL A O 1
ATOM 985 N N . ILE A 1 122 ? 12.491 -0.705 6.452 1.00 92.50 122 ILE A N 1
ATOM 986 C CA . ILE A 1 122 ? 12.304 -0.656 4.995 1.00 92.50 122 ILE A CA 1
ATOM 987 C C . ILE A 1 122 ? 13.578 -0.296 4.229 1.00 92.50 122 ILE A C 1
ATOM 989 O O . ILE A 1 122 ? 13.699 -0.704 3.075 1.00 92.50 122 ILE A O 1
ATOM 993 N N . THR A 1 123 ? 14.524 0.432 4.831 1.00 92.12 123 THR A N 1
ATOM 994 C CA . THR A 1 123 ? 15.801 0.762 4.176 1.00 92.12 123 THR A CA 1
ATOM 995 C C . THR A 1 123 ? 16.841 -0.345 4.307 1.00 92.12 123 THR A C 1
ATOM 997 O O . THR A 1 123 ? 17.714 -0.452 3.453 1.00 92.12 123 THR A O 1
ATOM 1000 N N . SER A 1 124 ? 16.775 -1.159 5.365 1.00 93.00 124 SER A N 1
ATOM 1001 C CA . SER A 1 124 ? 17.778 -2.204 5.628 1.00 93.00 124 SER A CA 1
ATOM 1002 C C . SER A 1 124 ? 17.430 -3.538 4.971 1.00 93.00 124 SER A C 1
ATOM 1004 O O . SER A 1 124 ? 18.315 -4.335 4.662 1.00 93.00 124 SER A O 1
ATOM 1006 N N . LEU A 1 125 ? 16.141 -3.807 4.752 1.00 92.88 125 LEU A N 1
ATOM 1007 C CA . LEU A 1 125 ? 15.699 -5.032 4.101 1.00 92.88 125 LEU A CA 1
ATOM 1008 C C . LEU A 1 125 ? 15.729 -4.890 2.580 1.00 92.88 125 LEU A C 1
ATOM 1010 O O . LEU A 1 125 ? 15.166 -3.959 2.008 1.00 92.88 125 LEU A O 1
ATOM 1014 N N . ASN A 1 126 ? 16.311 -5.881 1.908 1.00 90.19 126 ASN A N 1
ATOM 1015 C CA . ASN A 1 126 ? 16.164 -6.014 0.463 1.00 90.19 126 ASN A CA 1
ATOM 1016 C C . ASN A 1 126 ? 14.764 -6.545 0.093 1.00 90.19 126 ASN A C 1
ATOM 1018 O O . ASN A 1 126 ? 14.054 -7.135 0.912 1.00 90.19 126 ASN A O 1
ATOM 1022 N N . ASN A 1 127 ? 14.380 -6.383 -1.175 1.00 88.75 127 ASN A N 1
ATOM 1023 C CA . ASN A 1 127 ? 13.052 -6.778 -1.653 1.00 88.75 127 ASN A CA 1
ATOM 1024 C C . ASN A 1 127 ? 12.767 -8.281 -1.488 1.00 88.75 127 ASN A C 1
ATOM 1026 O O . ASN A 1 127 ? 11.629 -8.665 -1.222 1.00 88.75 127 ASN A O 1
ATOM 1030 N N . ARG A 1 128 ? 13.798 -9.134 -1.561 1.00 90.00 128 ARG A N 1
ATOM 1031 C CA . ARG A 1 128 ? 13.664 -10.576 -1.306 1.00 90.00 128 ARG A CA 1
ATOM 1032 C C . ARG A 1 128 ? 13.257 -10.849 0.140 1.00 90.00 128 ARG A C 1
ATOM 1034 O O . ARG A 1 128 ? 12.362 -11.652 0.372 1.00 90.00 128 ARG A O 1
ATOM 1041 N N . ALA A 1 129 ? 13.880 -10.190 1.112 1.00 93.38 129 ALA A N 1
ATOM 1042 C CA . ALA A 1 129 ? 13.530 -10.329 2.522 1.00 93.38 129 ALA A CA 1
ATOM 1043 C C . ALA A 1 129 ? 12.097 -9.849 2.784 1.00 93.38 129 ALA A C 1
ATOM 1045 O O . ALA A 1 129 ? 11.305 -10.604 3.352 1.00 93.38 129 ALA A O 1
ATOM 1046 N N . LYS A 1 130 ? 11.746 -8.658 2.271 1.00 93.94 130 LYS A N 1
ATOM 1047 C CA . LYS A 1 130 ? 10.408 -8.045 2.387 1.00 93.94 130 LYS A CA 1
ATOM 1048 C C . LYS A 1 130 ? 9.273 -8.920 1.845 1.00 93.94 130 LYS A C 1
ATOM 1050 O O . LYS A 1 130 ? 8.143 -8.777 2.290 1.00 93.94 130 LYS A O 1
ATOM 1055 N N . THR A 1 131 ? 9.566 -9.825 0.912 1.00 93.88 131 THR A N 1
ATOM 1056 C CA . THR A 1 131 ? 8.571 -10.689 0.253 1.00 93.88 131 THR A CA 1
ATOM 1057 C C . THR A 1 131 ? 8.669 -12.171 0.621 1.00 93.88 131 THR A C 1
ATOM 1059 O O . THR A 1 131 ? 7.947 -12.987 0.055 1.00 93.88 131 THR A O 1
ATOM 1062 N N . SER A 1 132 ? 9.534 -12.544 1.572 1.00 93.12 132 SER A N 1
ATOM 1063 C CA . SER A 1 132 ? 9.723 -13.945 1.973 1.00 93.12 132 SER A CA 1
ATOM 1064 C C . SER A 1 132 ? 9.701 -14.135 3.492 1.00 93.12 132 SER A C 1
ATOM 1066 O O . SER A 1 132 ? 8.638 -14.113 4.106 1.00 93.12 132 SER A O 1
ATOM 1068 N N . TRP A 1 133 ? 10.861 -14.338 4.120 1.00 94.81 133 TRP A N 1
ATOM 1069 C CA . TRP A 1 133 ? 10.965 -14.686 5.536 1.00 94.81 133 TRP A CA 1
ATOM 1070 C C . TRP A 1 133 ? 10.454 -13.575 6.458 1.00 94.81 133 TRP A C 1
ATOM 1072 O O . TRP A 1 133 ? 9.925 -13.880 7.526 1.00 94.81 133 TRP A O 1
ATOM 1082 N N . PHE A 1 134 ? 10.571 -12.305 6.053 1.00 96.06 134 PHE A N 1
ATOM 1083 C CA . PHE A 1 134 ? 10.133 -11.193 6.892 1.00 96.06 134 PHE A CA 1
ATOM 1084 C C . PHE A 1 134 ? 8.615 -11.197 7.073 1.00 96.06 134 PHE A C 1
ATOM 1086 O O . PHE A 1 134 ? 8.145 -10.958 8.179 1.00 96.06 134 PHE A O 1
ATOM 1093 N N . LEU A 1 135 ? 7.855 -11.581 6.038 1.00 95.88 135 LEU A N 1
ATOM 1094 C CA . LEU A 1 135 ? 6.400 -11.742 6.132 1.00 95.88 135 LEU A CA 1
ATOM 1095 C C . LEU A 1 135 ? 6.024 -12.743 7.222 1.00 95.88 135 LEU A C 1
ATOM 1097 O O . LEU A 1 135 ? 5.157 -12.461 8.042 1.00 95.88 135 LEU A O 1
ATOM 1101 N N . LYS A 1 136 ? 6.733 -13.877 7.279 1.00 95.00 136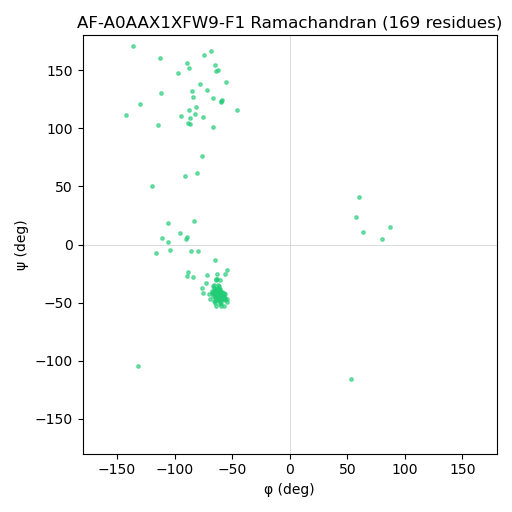 LYS A N 1
ATOM 1102 C CA . LYS A 1 136 ? 6.530 -14.888 8.321 1.00 95.00 136 LYS A CA 1
ATOM 1103 C C . LYS A 1 136 ? 6.826 -14.326 9.711 1.00 95.00 136 LYS A C 1
ATOM 1105 O O . LYS A 1 136 ? 6.064 -14.593 10.633 1.00 95.00 136 LYS A O 1
ATOM 1110 N N . LEU A 1 137 ? 7.902 -13.548 9.855 1.00 95.25 137 LEU A N 1
ATOM 1111 C CA . LEU A 1 137 ? 8.276 -12.927 11.129 1.00 95.25 137 LEU A CA 1
ATOM 1112 C C . LEU A 1 137 ? 7.192 -11.967 11.640 1.00 95.25 137 LEU A C 1
ATOM 1114 O O . LEU A 1 137 ? 6.930 -11.923 12.837 1.00 95.25 137 LEU A O 1
ATOM 1118 N N . ILE A 1 138 ? 6.550 -11.223 10.738 1.00 94.50 138 ILE A N 1
ATOM 1119 C CA . ILE A 1 138 ? 5.499 -10.261 11.092 1.00 94.50 138 ILE A CA 1
ATOM 1120 C C . ILE A 1 138 ? 4.086 -10.836 10.972 1.00 94.50 138 ILE A C 1
ATOM 1122 O O . ILE A 1 138 ? 3.132 -10.074 11.079 1.00 94.50 138 ILE A O 1
ATOM 1126 N N . GLU A 1 139 ? 3.932 -12.149 10.780 1.00 94.31 139 GLU A N 1
ATOM 1127 C CA . GLU A 1 139 ? 2.637 -12.843 10.689 1.00 94.31 139 GLU A CA 1
ATOM 112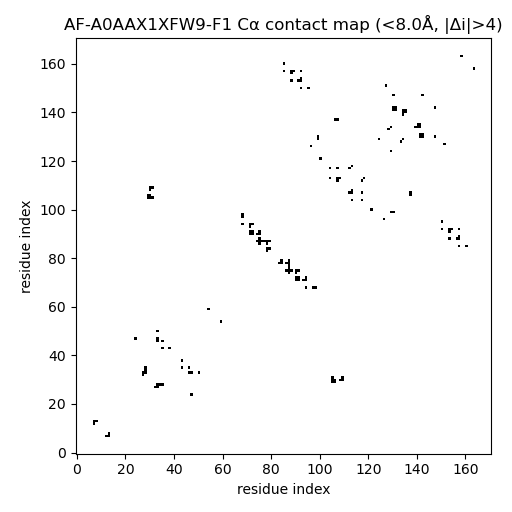8 C C . GLU A 1 139 ? 1.750 -12.334 9.536 1.00 94.31 139 GLU A C 1
ATOM 1130 O O . GLU A 1 139 ? 0.537 -12.155 9.686 1.00 94.31 139 GLU A O 1
ATOM 1135 N N . LEU A 1 140 ? 2.360 -12.067 8.381 1.00 93.88 140 LEU A N 1
ATOM 1136 C CA . LEU A 1 140 ? 1.654 -11.903 7.112 1.00 93.88 140 LEU A CA 1
ATOM 1137 C C . LEU A 1 140 ? 1.672 -13.210 6.312 1.00 93.88 140 LEU A C 1
ATOM 1139 O O . LEU A 1 140 ? 2.651 -13.963 6.377 1.00 93.88 140 LEU A O 1
ATOM 1143 N N . PRO A 1 141 ? 0.609 -13.483 5.534 1.00 94.00 141 PRO A N 1
ATOM 1144 C CA . PRO A 1 141 ? 0.608 -14.615 4.623 1.00 94.00 141 PRO A CA 1
ATOM 1145 C C . PRO A 1 141 ? 1.708 -14.449 3.563 1.00 94.00 141 PRO A C 1
ATOM 1147 O O . PRO A 1 141 ? 2.050 -13.321 3.191 1.00 94.00 141 PRO A O 1
ATOM 1150 N N . PRO A 1 142 ? 2.272 -15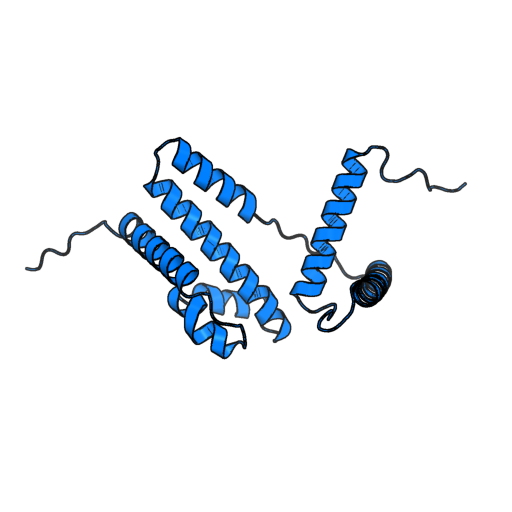.559 3.059 1.00 94.62 142 PRO A N 1
ATOM 1151 C CA . PRO A 1 142 ? 3.203 -15.497 1.945 1.00 94.62 142 PRO A CA 1
ATOM 1152 C C . PRO A 1 142 ? 2.492 -15.002 0.680 1.00 94.62 142 PRO A C 1
ATOM 1154 O O . PRO A 1 142 ? 1.289 -15.199 0.504 1.00 94.62 142 PRO A O 1
ATOM 1157 N N . PHE A 1 143 ? 3.260 -14.405 -0.229 1.00 93.44 143 PHE A N 1
ATOM 1158 C CA . PHE A 1 143 ? 2.774 -14.109 -1.573 1.00 93.44 143 PHE A CA 1
ATOM 1159 C C . PHE A 1 143 ? 2.455 -15.386 -2.349 1.00 93.44 143 PHE A C 1
ATOM 1161 O O . PHE A 1 143 ? 3.125 -16.408 -2.181 1.00 93.44 143 PHE A O 1
ATOM 1168 N N . ASP A 1 144 ? 1.479 -15.290 -3.256 1.00 94.44 144 ASP A N 1
ATOM 1169 C CA . ASP A 1 144 ? 1.295 -16.309 -4.283 1.00 94.44 144 ASP A CA 1
ATOM 1170 C C . ASP A 1 144 ? 2.592 -16.491 -5.081 1.00 94.44 144 ASP A C 1
ATOM 1172 O O . ASP A 1 144 ? 3.288 -15.524 -5.418 1.00 94.44 144 ASP A O 1
ATOM 1176 N N . LYS A 1 145 ? 2.908 -17.747 -5.395 1.00 93.38 145 LYS A N 1
ATOM 1177 C CA . LYS A 1 145 ? 4.165 -18.109 -6.047 1.00 93.38 145 LYS A CA 1
ATOM 1178 C C . LYS A 1 145 ? 4.307 -17.438 -7.415 1.00 93.38 145 LYS A C 1
ATOM 1180 O O . LYS A 1 145 ? 5.387 -16.949 -7.736 1.00 93.38 145 LYS A O 1
ATOM 1185 N N . THR A 1 146 ? 3.226 -17.358 -8.187 1.00 94.75 146 THR A N 1
ATOM 1186 C CA . THR A 1 146 ? 3.218 -16.752 -9.525 1.00 94.75 146 THR A CA 1
ATOM 1187 C C . THR A 1 146 ? 3.519 -15.261 -9.440 1.00 94.75 146 THR A C 1
ATOM 1189 O O . THR A 1 146 ? 4.353 -14.741 -10.181 1.00 94.75 146 THR A O 1
ATOM 1192 N N . HIS A 1 147 ? 2.879 -14.563 -8.499 1.00 91.75 147 HIS A N 1
ATOM 1193 C CA . HIS A 1 147 ? 3.137 -13.142 -8.273 1.00 91.75 147 HIS A CA 1
ATOM 1194 C C . HIS A 1 147 ? 4.577 -12.898 -7.817 1.00 91.75 147 HIS A C 1
ATOM 1196 O O . HIS A 1 147 ? 5.247 -12.016 -8.358 1.00 91.75 147 HIS A O 1
ATOM 1202 N N . LEU A 1 148 ? 5.085 -13.716 -6.892 1.00 91.94 148 LEU A N 1
ATOM 1203 C CA . LEU A 1 148 ? 6.459 -13.611 -6.405 1.00 91.94 148 LEU A CA 1
ATOM 1204 C C . LEU A 1 148 ? 7.493 -13.848 -7.516 1.00 91.94 148 LEU A C 1
ATOM 1206 O O . LEU A 1 148 ? 8.497 -13.138 -7.582 1.00 91.94 148 LEU A O 1
ATOM 1210 N N . GLU A 1 149 ? 7.254 -14.807 -8.412 1.00 92.94 149 GLU A N 1
ATOM 1211 C CA . GLU A 1 149 ? 8.115 -15.057 -9.572 1.00 92.94 149 GLU A CA 1
ATOM 1212 C C . GLU A 1 149 ? 8.164 -13.852 -10.519 1.00 92.94 149 GLU A C 1
ATOM 1214 O O . GLU A 1 149 ? 9.246 -13.456 -10.959 1.00 92.94 149 GLU A O 1
ATOM 1219 N N . VAL A 1 150 ? 7.016 -13.229 -10.808 1.00 93.25 150 VAL A N 1
ATOM 1220 C CA . VAL A 1 150 ? 6.951 -12.023 -11.652 1.00 93.25 150 VAL A CA 1
ATOM 1221 C C . VAL A 1 150 ? 7.685 -10.853 -10.993 1.00 93.25 150 VAL A C 1
ATOM 1223 O O . VAL A 1 150 ? 8.497 -10.193 -11.641 1.00 93.25 150 VAL A O 1
ATOM 1226 N N . MET A 1 151 ? 7.461 -10.631 -9.697 1.00 90.69 151 MET A N 1
ATOM 1227 C CA . MET A 1 151 ? 8.129 -9.578 -8.924 1.00 90.69 151 MET A CA 1
ATOM 1228 C C . MET A 1 151 ? 9.648 -9.781 -8.866 1.00 90.69 151 MET A C 1
ATOM 1230 O O . MET A 1 151 ? 10.414 -8.827 -9.002 1.00 90.69 151 MET A O 1
ATOM 1234 N N . THR A 1 152 ? 10.095 -11.030 -8.717 1.00 90.12 152 THR A N 1
ATOM 1235 C CA . THR A 1 152 ? 11.522 -11.378 -8.691 1.00 90.12 152 THR A CA 1
ATOM 1236 C C . THR A 1 152 ? 12.172 -11.076 -10.038 1.00 90.12 152 THR A C 1
ATOM 1238 O O . THR A 1 152 ? 13.175 -10.365 -10.084 1.00 90.12 152 THR A O 1
ATOM 1241 N N . LYS A 1 153 ? 11.553 -11.509 -11.145 1.00 91.75 153 LYS A N 1
ATOM 1242 C CA . LYS A 1 153 ? 12.037 -11.208 -12.502 1.00 91.75 153 LYS A CA 1
ATOM 1243 C C . LYS A 1 153 ? 12.092 -9.703 -12.768 1.00 91.75 153 LYS A C 1
ATOM 1245 O O . LYS A 1 153 ? 13.056 -9.222 -13.357 1.00 91.75 153 LYS A O 1
ATOM 1250 N N . LEU A 1 154 ? 11.084 -8.952 -12.322 1.00 91.75 154 LEU A N 1
ATOM 1251 C CA . LEU A 1 154 ? 11.055 -7.494 -12.442 1.00 91.75 154 LEU A CA 1
ATOM 1252 C C . LEU A 1 154 ? 12.227 -6.846 -11.689 1.00 91.75 154 LEU A C 1
ATOM 1254 O O . LEU A 1 154 ? 12.931 -6.007 -12.252 1.00 91.75 154 LEU A O 1
ATOM 1258 N N . ALA A 1 155 ? 12.476 -7.264 -10.445 1.00 87.81 155 ALA A N 1
ATOM 1259 C CA . ALA A 1 155 ? 13.581 -6.757 -9.638 1.00 87.81 155 ALA A CA 1
ATOM 1260 C C . ALA A 1 155 ? 14.951 -7.092 -10.253 1.00 87.81 155 ALA A C 1
ATOM 1262 O O . ALA A 1 155 ? 15.829 -6.232 -10.298 1.00 87.81 155 ALA A O 1
ATOM 1263 N N . GLU A 1 156 ? 15.128 -8.308 -10.772 1.00 87.44 156 GLU A N 1
ATOM 1264 C CA . GLU A 1 156 ? 16.346 -8.728 -11.474 1.00 87.44 156 GLU A CA 1
ATOM 1265 C C . GLU A 1 156 ? 16.587 -7.901 -12.738 1.00 87.44 156 GLU A C 1
ATOM 1267 O O . GLU A 1 156 ? 17.691 -7.395 -12.942 1.00 87.44 156 GLU A O 1
ATOM 1272 N N . LYS A 1 157 ? 15.550 -7.698 -13.560 1.00 89.12 157 LYS A N 1
ATOM 1273 C CA . LYS A 1 157 ? 15.637 -6.875 -14.771 1.00 89.12 157 LYS A CA 1
ATOM 1274 C C . LYS A 1 157 ? 15.969 -5.424 -14.441 1.00 89.12 157 LYS A C 1
ATOM 1276 O O . LYS A 1 157 ? 16.908 -4.882 -15.024 1.00 89.12 157 LYS A O 1
ATOM 1281 N N . ARG A 1 158 ? 15.296 -4.829 -13.451 1.00 89.62 158 ARG A N 1
ATOM 1282 C CA . ARG A 1 158 ? 15.623 -3.483 -12.962 1.00 89.62 158 ARG A CA 1
ATOM 1283 C C . ARG A 1 158 ? 17.067 -3.401 -12.481 1.00 89.62 158 ARG A C 1
ATOM 1285 O O . ARG A 1 158 ? 17.769 -2.464 -12.841 1.00 89.62 158 ARG A O 1
ATOM 1292 N N . ASN A 1 159 ? 17.521 -4.364 -11.681 1.00 85.75 159 ASN A N 1
ATOM 1293 C CA . ASN A 1 159 ? 18.887 -4.365 -11.162 1.00 85.75 159 ASN A CA 1
ATOM 1294 C C . ASN A 1 159 ? 19.910 -4.499 -12.287 1.00 85.75 159 ASN A C 1
ATOM 1296 O O . ASN A 1 159 ? 20.917 -3.800 -12.258 1.00 85.75 159 ASN A O 1
ATOM 1300 N N . SER A 1 160 ? 19.635 -5.337 -13.290 1.00 85.56 160 SER A N 1
ATOM 1301 C CA . SER A 1 160 ? 20.488 -5.437 -14.471 1.00 85.56 160 SER A CA 1
ATOM 1302 C C . SER A 1 160 ? 20.566 -4.097 -15.202 1.00 85.56 160 SER A C 1
ATOM 1304 O O . SER A 1 160 ? 21.657 -3.609 -15.436 1.00 85.56 160 SER A O 1
ATOM 1306 N N . PHE A 1 161 ? 19.449 -3.414 -15.444 1.00 86.88 161 PHE A N 1
ATOM 1307 C CA . PHE A 1 161 ? 19.470 -2.112 -16.108 1.00 86.88 161 PHE A CA 1
ATOM 1308 C C . PHE A 1 161 ? 20.194 -1.023 -15.291 1.00 86.88 161 PHE A C 1
ATOM 1310 O O . PHE A 1 161 ? 21.006 -0.279 -15.831 1.00 86.88 161 PHE A O 1
ATOM 1317 N N . VAL A 1 162 ? 19.938 -0.943 -13.980 1.00 83.62 162 VAL A N 1
ATOM 1318 C CA . VAL A 1 162 ? 20.487 0.114 -13.109 1.00 83.62 162 VAL A CA 1
ATOM 1319 C C . VAL A 1 162 ? 21.966 -0.108 -12.770 1.00 83.62 162 VAL A C 1
ATOM 1321 O O . VAL A 1 162 ? 22.723 0.858 -12.675 1.00 83.62 162 VAL A O 1
ATOM 1324 N N . HIS A 1 163 ? 22.394 -1.359 -12.568 1.00 71.75 163 HIS A N 1
ATOM 1325 C CA . HIS A 1 163 ? 23.738 -1.684 -12.075 1.00 71.75 163 HIS A CA 1
ATOM 1326 C C . HIS A 1 163 ? 24.707 -2.199 -13.149 1.00 71.75 163 HIS A C 1
ATOM 1328 O O . HIS A 1 163 ? 25.891 -2.372 -12.853 1.00 71.75 163 HIS A O 1
ATOM 1334 N N . TYR A 1 164 ? 24.272 -2.411 -14.395 1.00 61.50 164 TYR A N 1
ATOM 1335 C CA . TYR A 1 164 ? 25.164 -2.801 -15.492 1.00 61.50 164 TYR A CA 1
ATOM 1336 C C . TYR A 1 164 ? 25.978 -1.598 -15.985 1.00 61.50 164 TYR A C 1
ATOM 1338 O O . TYR A 1 164 ? 25.698 -1.001 -17.020 1.00 61.50 164 TYR A O 1
ATOM 1346 N N . LYS A 1 165 ? 27.000 -1.216 -15.209 1.00 49.81 165 LYS A N 1
ATOM 1347 C CA . LYS A 1 165 ? 28.007 -0.223 -15.617 1.00 49.81 165 LYS A CA 1
ATOM 1348 C C . LYS A 1 165 ? 29.429 -0.778 -15.729 1.00 49.81 165 LYS A C 1
ATOM 1350 O O . LYS A 1 165 ? 30.287 -0.077 -16.249 1.00 49.81 165 LYS A O 1
ATOM 1355 N N . TYR A 1 166 ? 29.682 -2.024 -15.317 1.00 52.25 166 TYR A N 1
ATOM 1356 C CA . TYR A 1 166 ? 31.004 -2.644 -15.450 1.00 52.25 166 TYR A CA 1
ATOM 1357 C C . TYR A 1 166 ? 30.886 -4.131 -15.808 1.00 52.25 166 TYR A C 1
ATOM 1359 O O . TYR A 1 166 ? 30.453 -4.915 -14.961 1.00 52.25 166 TYR A O 1
ATOM 1367 N N . PRO A 1 167 ? 31.266 -4.556 -17.028 1.00 46.75 167 PRO A N 1
ATOM 1368 C CA . PRO A 1 167 ? 31.552 -5.962 -17.265 1.00 46.75 167 PRO A CA 1
ATOM 1369 C C . PRO A 1 167 ? 32.699 -6.367 -16.334 1.00 46.75 167 PRO A C 1
ATOM 1371 O O . PRO A 1 167 ? 33.769 -5.759 -16.350 1.00 46.75 167 PRO A O 1
ATOM 1374 N N . TYR A 1 168 ? 32.468 -7.373 -15.494 1.00 49.34 168 TYR A N 1
ATOM 1375 C CA . TYR A 1 168 ? 33.549 -8.039 -14.783 1.00 49.34 168 TYR A CA 1
ATOM 1376 C C . TYR A 1 168 ? 34.397 -8.760 -15.834 1.00 49.34 168 TYR A C 1
ATOM 1378 O O . TYR A 1 168 ? 33.991 -9.795 -16.357 1.00 49.34 168 TYR A O 1
ATOM 1386 N N . ILE A 1 169 ? 35.534 -8.167 -16.197 1.00 53.06 169 ILE A N 1
ATOM 1387 C CA . ILE A 1 169 ? 36.577 -8.849 -16.957 1.00 53.06 169 ILE A CA 1
ATOM 1388 C C . ILE A 1 169 ? 37.466 -9.513 -15.900 1.00 53.06 169 ILE A C 1
ATOM 1390 O O . ILE A 1 169 ? 38.184 -8.789 -15.207 1.00 53.06 169 ILE A O 1
ATOM 1394 N N . PRO A 1 170 ? 37.393 -10.842 -15.700 1.00 53.62 170 PRO A N 1
ATOM 1395 C CA . PRO A 1 170 ? 38.390 -11.525 -14.889 1.00 53.62 170 PRO A CA 1
ATOM 1396 C C . PRO A 1 170 ? 39.764 -11.304 -15.536 1.00 53.62 170 PRO A C 1
ATOM 1398 O O . PRO A 1 170 ? 39.934 -11.589 -16.723 1.00 53.62 170 PRO A O 1
ATOM 1401 N N . ILE A 1 171 ? 40.699 -10.742 -14.767 1.00 58.94 171 ILE A N 1
ATOM 1402 C CA . ILE A 1 171 ? 42.131 -10.694 -15.093 1.00 58.94 171 ILE A CA 1
ATOM 1403 C C . ILE A 1 171 ? 42.764 -11.974 -14.557 1.00 58.94 171 ILE A C 1
ATOM 1405 O O . ILE A 1 171 ? 42.443 -12.317 -13.394 1.00 58.94 171 ILE A O 1
#

Radius of gyration: 21.13 Å; Cα contacts (8 Å, |Δi|>4): 91; chains: 1; bounding box: 73×49×45 Å

Solvent-accessible surface area (backbone atoms only — not comparable to full-atom values): 10037 Å² total; per-residue (Å²): 134,84,88,71,68,68,92,53,86,47,70,69,49,45,52,50,50,52,51,50,52,53,52,50,53,53,46,37,43,54,46,55,78,44,85,52,83,94,51,53,75,67,58,36,50,52,53,53,48,53,52,50,55,53,50,72,74,41,93,71,81,85,83,87,76,90,77,59,54,65,60,33,50,52,48,19,53,51,26,47,77,69,70,37,53,70,60,16,40,44,33,47,43,50,33,50,52,53,52,53,49,53,56,50,46,30,57,34,42,66,69,74,40,47,72,71,56,39,50,51,51,67,73,71,48,52,73,68,44,66,64,43,67,48,26,57,75,71,73,42,79,77,67,58,67,70,59,48,52,53,52,48,52,40,48,51,51,32,47,49,69,75,63,68,81,67,85,86,74,88,128

Secondary structure (DSSP, 8-state):
----S-S--SHHHHHHHHHHHHHHHHHHHHHTSS--TT--HHHHHHHHHHHHHHHHTS----------HHHHHHHHHHHHHTT-HHHHHHHHHHHHHHHHHHHHHHHHHTTT--HHHHHHHHHHS-HHHHTTHHHHHTTPPPPPHHHHHHHHHHHHHHHHHHH-S------

Nearest PDB structures (foldseek):
  8oek-assembly1_A-2  TM=2.692E-01  e=8.031E+00  Homo sapiens

pLDDT: mean 88.35, std 11.94, range [38.41, 98.31]

Foldseek 3Di:
DDPPPPPQPDPVSVVVVVVVLVVVLCLCCLLVVDPCPPHDPVRSVVRSVVSVVVVVVDPDDDDDDDDCLVVLQVVLVVCVVVVVPLVSLLSVLVSVLVVLLSSVQSLVSNVVQDDPSSVCVSVVDDPVCSQPVVCVVSVHDHDDPVVVVVSVVSVVSNCCSVVPPDDPDPD